Protein AF-A0A538S863-F1 (afdb_monomer)

pLDDT: mean 94.28, std 4.03, range [66.62, 98.69]

Mean predicted aligned error: 4.1 Å

Organism: Eiseniibacteriota bacterium (NCBI:txid2212470)

Structure (mmCIF, N/CA/C/O backbone):
data_AF-A0A538S863-F1
#
_entry.id   AF-A0A538S863-F1
#
loop_
_atom_site.group_PDB
_atom_site.id
_atom_site.type_symbol
_atom_site.label_atom_id
_atom_site.label_alt_id
_atom_site.label_comp_id
_atom_site.label_asym_id
_atom_site.label_entity_id
_atom_site.label_seq_id
_atom_site.pdbx_PDB_ins_code
_atom_site.Cartn_x
_atom_site.Cartn_y
_atom_site.Cartn_z
_atom_site.occupancy
_atom_site.B_iso_or_equiv
_atom_site.auth_seq_id
_atom_site.auth_comp_id
_atom_site.auth_asym_id
_atom_site.auth_atom_id
_atom_site.pdbx_PDB_model_num
ATOM 1 N N . MET A 1 1 ? 5.966 -0.563 -13.422 1.00 66.62 1 MET A N 1
ATOM 2 C CA . MET A 1 1 ? 5.160 -0.432 -14.664 1.00 66.62 1 MET A CA 1
ATOM 3 C C . MET A 1 1 ? 5.676 -1.280 -15.829 1.00 66.62 1 MET A C 1
ATOM 5 O O . MET A 1 1 ? 5.156 -1.156 -16.930 1.00 66.62 1 MET A O 1
ATOM 9 N N . ALA A 1 2 ? 6.652 -2.162 -15.610 1.00 88.62 2 ALA A N 1
ATOM 10 C CA . ALA A 1 2 ? 7.334 -2.875 -16.687 1.00 88.62 2 ALA A CA 1
ATOM 11 C C . ALA A 1 2 ? 6.588 -4.118 -17.222 1.00 88.62 2 ALA A C 1
ATOM 13 O O . ALA A 1 2 ? 7.105 -4.824 -18.079 1.00 88.62 2 ALA A O 1
ATOM 14 N N . SER A 1 3 ? 5.362 -4.391 -16.762 1.00 93.12 3 SER A N 1
ATOM 15 C CA . SER A 1 3 ? 4.509 -5.452 -17.314 1.00 93.12 3 SER A CA 1
ATOM 16 C C . SER A 1 3 ? 3.693 -4.921 -18.498 1.00 93.12 3 SER A C 1
ATOM 18 O O . SER A 1 3 ? 2.494 -4.655 -18.378 1.00 93.12 3 SER A O 1
ATOM 20 N N . THR A 1 4 ? 4.357 -4.709 -19.6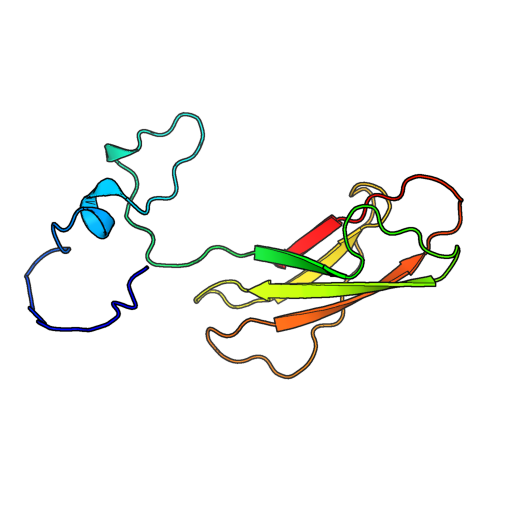37 1.00 94.44 4 THR A N 1
ATOM 21 C CA . THR A 1 4 ? 3.720 -4.215 -20.865 1.00 94.44 4 THR A CA 1
ATOM 22 C C . THR A 1 4 ? 2.634 -5.177 -21.337 1.00 94.44 4 THR A C 1
ATOM 24 O O . THR A 1 4 ? 2.870 -6.365 -21.543 1.00 94.44 4 THR A O 1
ATOM 27 N N . LYS A 1 5 ? 1.425 -4.650 -21.531 1.00 96.50 5 LYS A N 1
ATOM 28 C CA . LYS A 1 5 ? 0.282 -5.398 -22.065 1.00 96.50 5 LYS A CA 1
ATOM 29 C C . LYS A 1 5 ? 0.225 -5.259 -23.585 1.00 96.50 5 LYS A C 1
ATOM 31 O O . LYS A 1 5 ? 0.681 -4.251 -24.115 1.00 96.50 5 LYS A O 1
ATOM 36 N N . TRP A 1 6 ? -0.371 -6.246 -24.260 1.00 97.56 6 TRP A N 1
ATOM 37 C CA . TRP A 1 6 ? -0.541 -6.268 -25.724 1.00 97.56 6 TRP A CA 1
ATOM 38 C C . TRP A 1 6 ? 0.778 -6.052 -26.473 1.00 97.56 6 TRP A C 1
ATOM 40 O O . TRP A 1 6 ? 0.917 -5.151 -27.297 1.00 97.56 6 TRP A O 1
ATOM 50 N N . VAL A 1 7 ? 1.775 -6.867 -26.134 1.00 96.81 7 VAL A N 1
ATOM 51 C CA . VAL A 1 7 ? 3.123 -6.754 -26.692 1.00 96.81 7 VAL A CA 1
ATOM 52 C C . VAL A 1 7 ? 3.089 -6.974 -28.206 1.00 96.81 7 VAL A C 1
ATOM 54 O O . VAL A 1 7 ? 2.690 -8.036 -28.674 1.00 96.81 7 VAL A O 1
ATOM 57 N N . THR A 1 8 ? 3.541 -5.975 -28.964 1.00 97.31 8 THR A N 1
ATOM 58 C CA . THR A 1 8 ? 3.667 -6.039 -30.432 1.00 97.31 8 THR A CA 1
ATOM 59 C C . THR A 1 8 ? 5.117 -6.129 -30.905 1.00 97.31 8 THR A C 1
ATOM 61 O O . THR A 1 8 ? 5.372 -6.574 -32.022 1.00 97.31 8 THR A O 1
ATOM 64 N N . LYS A 1 9 ? 6.081 -5.704 -30.078 1.00 95.62 9 LYS A N 1
ATOM 65 C CA . LYS A 1 9 ? 7.509 -5.679 -30.412 1.00 95.62 9 LYS A CA 1
ATOM 66 C C . LYS A 1 9 ? 8.363 -5.840 -29.156 1.00 95.62 9 LYS A C 1
ATOM 68 O O . LYS A 1 9 ? 8.086 -5.207 -28.142 1.00 95.62 9 LYS A O 1
ATOM 73 N N . VAL A 1 10 ? 9.437 -6.618 -29.267 1.00 96.06 10 VAL A N 1
ATOM 74 C CA . VAL A 1 10 ? 10.505 -6.727 -28.263 1.00 96.06 10 VAL A CA 1
ATOM 75 C C . VAL A 1 10 ? 11.820 -6.339 -28.935 1.00 96.06 10 VAL A C 1
ATOM 77 O O . VAL A 1 10 ? 12.101 -6.781 -30.049 1.00 96.06 10 VAL A O 1
ATOM 80 N N . ARG A 1 11 ? 12.598 -5.467 -28.292 1.00 94.94 11 ARG A N 1
ATOM 81 C CA . ARG A 1 11 ? 13.934 -5.052 -28.733 1.00 94.94 11 ARG A CA 1
ATOM 82 C C . ARG A 1 11 ? 14.913 -5.250 -27.589 1.00 94.94 11 ARG A C 1
ATOM 84 O O . ARG A 1 11 ? 14.542 -5.054 -26.436 1.00 94.94 11 ARG A O 1
ATOM 91 N N . VAL A 1 12 ? 16.143 -5.608 -27.931 1.00 96.75 12 VAL A N 1
ATOM 92 C CA . VAL A 1 12 ? 17.274 -5.594 -27.005 1.00 96.75 12 VAL A CA 1
ATOM 93 C C . VAL A 1 12 ? 18.126 -4.390 -27.374 1.00 96.75 12 VAL A C 1
ATOM 95 O O . VAL A 1 12 ? 18.496 -4.231 -28.536 1.00 96.75 12 VAL A O 1
ATOM 98 N N . GLU A 1 13 ? 18.382 -3.521 -26.405 1.00 95.50 13 GLU A N 1
ATOM 99 C CA . GLU A 1 13 ? 19.089 -2.254 -26.589 1.00 95.50 13 GLU A CA 1
ATOM 100 C C . GLU A 1 13 ? 20.163 -2.126 -25.498 1.00 95.50 13 GLU A C 1
ATOM 102 O O . GLU A 1 13 ? 20.041 -2.716 -24.426 1.00 95.50 13 GLU A O 1
ATOM 107 N N . ALA A 1 14 ? 21.242 -1.389 -25.777 1.00 96.81 14 ALA A N 1
ATOM 108 C CA . ALA A 1 14 ? 22.381 -1.255 -24.859 1.00 96.81 14 ALA A CA 1
ATOM 109 C C . ALA A 1 14 ? 22.109 -0.326 -23.657 1.00 96.81 14 ALA A C 1
ATOM 111 O O . ALA A 1 14 ? 22.954 -0.201 -22.775 1.00 96.81 14 ALA A O 1
ATOM 112 N N . GLY A 1 15 ? 20.955 0.343 -23.629 1.00 92.25 15 GLY A N 1
ATOM 113 C CA . GLY A 1 15 ? 20.548 1.247 -22.558 1.00 92.25 15 GLY A CA 1
ATOM 114 C C . GLY A 1 15 ? 19.047 1.158 -22.267 1.00 92.25 15 GLY A C 1
ATOM 115 O O . GLY A 1 15 ? 18.335 0.410 -22.943 1.00 92.25 15 GLY A O 1
ATOM 116 N N . PRO A 1 16 ? 18.558 1.910 -21.263 1.00 90.00 16 PRO A N 1
ATOM 117 C CA . PRO A 1 16 ? 17.143 1.934 -20.907 1.00 90.00 16 PRO A CA 1
ATOM 118 C C . PRO A 1 16 ? 16.266 2.388 -22.074 1.00 90.00 16 PRO A C 1
ATOM 120 O O . PRO A 1 16 ? 16.683 3.206 -22.894 1.00 90.00 16 PRO A O 1
ATOM 123 N N . SER A 1 17 ? 15.022 1.904 -22.114 1.00 91.12 17 SER A N 1
ATOM 124 C CA . SER A 1 17 ? 14.059 2.352 -23.121 1.00 91.12 17 SER A CA 1
ATOM 125 C C . SER A 1 17 ? 13.821 3.861 -23.015 1.00 91.12 17 SER A C 1
ATOM 127 O O . SER A 1 17 ? 13.532 4.383 -21.940 1.00 91.12 17 SER A O 1
ATOM 129 N N . ASP A 1 18 ? 13.865 4.537 -24.157 1.00 91.06 18 ASP A N 1
ATOM 130 C CA . ASP A 1 18 ? 13.619 5.973 -24.312 1.00 91.06 18 ASP A CA 1
ATOM 131 C C . ASP A 1 18 ? 12.131 6.361 -24.283 1.00 91.06 18 ASP A C 1
ATOM 133 O O . ASP A 1 18 ? 11.781 7.535 -24.427 1.00 91.06 18 ASP A O 1
ATOM 137 N N . ASN A 1 19 ? 11.230 5.391 -24.095 1.00 91.94 19 ASN A N 1
ATOM 138 C CA . ASN A 1 19 ? 9.803 5.669 -24.048 1.00 91.94 19 ASN A CA 1
ATOM 139 C C . ASN A 1 19 ? 9.461 6.616 -22.885 1.00 91.94 19 ASN A C 1
ATOM 141 O O . ASN A 1 19 ? 10.087 6.591 -21.825 1.00 91.94 19 ASN A O 1
ATOM 145 N N . PHE A 1 20 ? 8.404 7.412 -23.062 1.00 92.31 20 PHE A N 1
ATOM 146 C CA . PHE A 1 20 ? 7.993 8.429 -22.091 1.00 92.31 20 PHE A CA 1
ATOM 147 C C . PHE A 1 20 ? 7.838 7.891 -20.657 1.00 92.31 20 PHE A C 1
ATOM 149 O O . PHE A 1 20 ? 8.238 8.549 -19.699 1.00 92.31 20 PHE A O 1
ATOM 156 N N . PHE A 1 21 ? 7.286 6.688 -20.488 1.00 92.44 21 PHE A N 1
ATOM 157 C CA . PHE A 1 21 ? 7.006 6.120 -19.170 1.00 92.44 21 PHE A CA 1
ATOM 158 C C . PHE A 1 21 ? 8.266 5.693 -18.411 1.00 92.44 21 PHE A C 1
ATOM 160 O O . PHE A 1 21 ? 8.291 5.834 -17.189 1.00 92.44 21 PHE A O 1
ATOM 167 N N . MET A 1 22 ? 9.294 5.215 -19.118 1.00 91.69 22 MET A N 1
ATOM 168 C CA . MET A 1 22 ? 10.594 4.861 -18.533 1.00 91.69 22 MET A CA 1
ATOM 169 C C . MET A 1 22 ? 11.518 6.076 -18.391 1.00 91.69 22 MET A C 1
ATOM 171 O O . MET A 1 22 ? 12.296 6.136 -17.448 1.00 91.69 22 MET A O 1
ATOM 175 N N . ALA A 1 23 ? 11.433 7.052 -19.301 1.00 89.94 23 ALA A N 1
ATOM 176 C CA . ALA A 1 23 ? 12.338 8.200 -19.314 1.00 89.94 23 ALA A CA 1
ATOM 177 C C . ALA A 1 23 ? 11.858 9.404 -18.482 1.00 89.94 23 ALA A C 1
ATOM 179 O O . ALA A 1 23 ? 12.672 10.267 -18.146 1.00 89.94 23 ALA A O 1
ATOM 180 N N . LYS A 1 24 ? 10.542 9.534 -18.244 1.00 87.94 24 LYS A N 1
ATOM 181 C CA . LYS A 1 24 ? 9.925 10.728 -17.626 1.00 87.94 24 LYS A CA 1
ATOM 182 C C . LYS A 1 24 ? 8.792 10.431 -16.649 1.00 87.94 24 LYS A C 1
ATOM 184 O O . LYS A 1 24 ? 8.575 11.210 -15.727 1.00 87.94 24 LYS A O 1
ATOM 189 N N . GLY A 1 25 ? 8.011 9.379 -16.890 1.00 89.69 25 GLY A N 1
ATOM 190 C CA . GLY A 1 25 ? 6.750 9.159 -16.184 1.00 89.69 25 GLY A CA 1
ATOM 191 C C . GLY A 1 25 ? 6.923 8.653 -14.754 1.00 89.69 25 GLY A C 1
ATOM 192 O O . GLY A 1 25 ? 6.503 9.300 -13.798 1.00 89.69 25 GLY A O 1
ATOM 193 N N . TYR A 1 26 ? 7.489 7.460 -14.597 1.00 92.06 26 TYR A N 1
ATOM 194 C CA . TYR A 1 26 ? 7.387 6.711 -13.349 1.00 92.06 26 TYR A CA 1
ATOM 195 C C . TYR A 1 26 ? 8.654 6.793 -12.514 1.00 92.06 26 TYR A C 1
ATOM 197 O O . TYR A 1 26 ? 9.493 5.903 -12.576 1.00 92.06 26 TYR A O 1
ATOM 205 N N . HIS A 1 27 ? 8.742 7.842 -11.698 1.00 92.75 27 HIS A N 1
ATOM 206 C CA . HIS A 1 27 ? 9.870 8.114 -10.810 1.00 92.75 27 HIS A CA 1
ATOM 207 C C . HIS A 1 27 ? 9.364 8.406 -9.393 1.00 92.75 27 HIS A C 1
ATOM 209 O O . HIS A 1 27 ? 8.329 9.054 -9.217 1.00 92.75 27 HIS A O 1
ATOM 215 N N . TYR A 1 28 ? 10.086 7.943 -8.372 1.00 91.81 28 TYR A N 1
ATOM 216 C CA . TYR A 1 28 ? 9.868 8.427 -7.009 1.00 91.81 28 TYR A CA 1
ATOM 217 C C . TYR A 1 28 ? 10.592 9.763 -6.852 1.00 91.81 28 TYR A C 1
ATOM 219 O O . TYR A 1 28 ? 11.811 9.801 -6.967 1.00 91.81 28 TYR A O 1
ATOM 227 N N . VAL A 1 29 ? 9.841 10.834 -6.593 1.00 92.62 29 VAL A N 1
ATOM 228 C CA . VAL A 1 29 ? 10.384 12.180 -6.371 1.00 92.62 29 VAL A CA 1
ATOM 229 C C . VAL A 1 29 ? 9.847 12.710 -5.050 1.00 92.62 29 VAL A C 1
ATOM 231 O O . VAL A 1 29 ? 8.632 12.721 -4.830 1.00 92.62 29 VAL A O 1
ATOM 234 N N . TYR A 1 30 ? 10.744 13.140 -4.174 1.00 91.38 30 TYR A N 1
ATOM 235 C CA . TYR A 1 30 ? 10.412 13.709 -2.874 1.00 91.38 30 TYR A CA 1
ATOM 236 C C . TYR A 1 30 ? 10.486 15.243 -2.883 1.00 91.38 30 TYR A C 1
ATOM 238 O O . TYR A 1 30 ? 11.127 15.834 -3.755 1.00 91.38 30 TYR A O 1
ATOM 246 N N . PRO A 1 31 ? 9.821 15.929 -1.932 1.00 94.81 31 PRO A N 1
ATOM 247 C CA . PRO A 1 31 ? 9.898 17.383 -1.833 1.00 94.81 31 PRO A CA 1
ATOM 248 C C . PRO A 1 31 ? 11.350 17.879 -1.773 1.00 94.81 31 PRO A C 1
ATOM 250 O O . PRO A 1 31 ? 12.110 17.470 -0.899 1.00 94.81 31 PRO A O 1
ATOM 253 N N . GLY A 1 32 ? 11.718 18.771 -2.695 1.00 94.19 32 GLY A N 1
ATOM 254 C CA . GLY A 1 32 ? 13.073 19.322 -2.813 1.00 94.19 32 GLY A CA 1
ATOM 255 C C . GLY A 1 32 ? 14.007 18.564 -3.764 1.00 94.19 32 GLY A C 1
ATOM 256 O O . GLY A 1 32 ? 15.098 19.056 -4.041 1.00 94.19 32 GLY A O 1
ATOM 257 N N . GLU A 1 33 ? 13.595 17.413 -4.298 1.00 92.69 33 GLU A N 1
ATOM 258 C CA . GLU A 1 33 ? 14.365 16.685 -5.309 1.00 92.69 33 GLU A CA 1
ATOM 259 C C . GLU A 1 33 ? 14.076 17.189 -6.728 1.00 92.69 33 GLU A C 1
ATOM 261 O O . GLU A 1 33 ? 12.977 17.651 -7.038 1.00 92.69 33 GLU A O 1
ATOM 266 N N . ASP A 1 34 ? 15.076 17.070 -7.603 1.00 88.69 34 ASP A N 1
ATOM 267 C CA . ASP A 1 34 ? 14.940 17.337 -9.034 1.00 88.69 34 ASP A CA 1
ATOM 268 C C . ASP A 1 34 ? 14.355 16.097 -9.739 1.00 88.69 34 ASP A C 1
ATOM 270 O O . ASP A 1 34 ? 15.044 15.071 -9.821 1.00 88.69 34 ASP A O 1
ATOM 274 N N . PRO A 1 35 ? 13.128 16.169 -10.296 1.00 83.62 35 PRO A N 1
ATOM 275 C CA . PRO A 1 35 ? 12.513 15.047 -11.000 1.00 83.62 35 PRO A CA 1
ATOM 276 C C . PRO A 1 35 ? 13.366 14.506 -12.152 1.00 83.62 35 PRO A C 1
ATOM 278 O O . PRO A 1 35 ? 13.285 13.322 -12.465 1.00 83.62 35 PRO A O 1
ATOM 281 N N . ALA A 1 36 ? 14.198 15.345 -12.784 1.00 84.50 36 ALA A N 1
ATOM 282 C CA . ALA A 1 36 ? 15.035 14.937 -13.910 1.00 84.50 36 ALA A CA 1
ATOM 283 C C . ALA A 1 36 ? 16.190 14.006 -13.507 1.00 84.50 36 ALA A C 1
ATOM 285 O O . ALA A 1 36 ? 16.792 13.377 -14.377 1.00 84.50 36 ALA A O 1
ATOM 286 N N . LYS A 1 37 ? 16.505 13.926 -12.208 1.00 87.31 37 LYS A N 1
ATOM 287 C CA . LYS A 1 37 ? 17.586 13.096 -11.656 1.00 87.31 37 LYS A CA 1
ATOM 288 C C . LYS A 1 37 ? 17.085 11.827 -10.974 1.00 87.31 37 LYS A C 1
ATOM 290 O O . LYS A 1 37 ? 17.901 10.979 -10.617 1.00 87.31 37 LYS A O 1
ATOM 295 N N . ALA A 1 38 ? 15.777 11.691 -10.774 1.00 89.94 38 ALA A N 1
ATOM 296 C CA . ALA A 1 38 ? 15.215 10.507 -10.150 1.00 89.94 38 ALA A CA 1
ATOM 297 C C . ALA A 1 38 ? 15.311 9.309 -11.116 1.00 89.94 38 ALA A C 1
ATOM 299 O O . ALA A 1 38 ? 14.918 9.436 -12.277 1.00 89.94 38 ALA A O 1
ATOM 300 N N . PRO A 1 39 ? 15.804 8.135 -10.686 1.00 90.50 39 PRO A N 1
ATOM 301 C CA . PRO A 1 39 ? 15.778 6.936 -11.519 1.00 90.50 39 PRO A CA 1
ATOM 302 C C . PRO A 1 39 ? 14.334 6.448 -11.728 1.00 90.50 39 PRO A C 1
ATOM 304 O O . PRO A 1 39 ? 13.456 6.759 -10.911 1.00 90.50 39 PRO A O 1
ATOM 307 N N . PRO A 1 40 ? 14.055 5.708 -12.816 1.00 92.06 40 PRO A N 1
ATOM 308 C CA . PRO A 1 40 ? 12.750 5.091 -13.001 1.00 92.06 40 PRO A CA 1
ATOM 309 C C . PRO A 1 40 ? 12.454 4.080 -11.886 1.00 92.06 40 PRO A C 1
ATOM 311 O O . PRO A 1 40 ? 13.351 3.501 -11.277 1.00 92.06 40 PRO A O 1
ATOM 314 N N . VAL A 1 41 ? 11.169 3.859 -11.615 1.00 93.19 41 VAL A N 1
ATOM 315 C CA . VAL A 1 41 ? 10.717 2.872 -10.629 1.00 93.19 41 VAL A CA 1
ATOM 316 C C . VAL A 1 41 ? 10.919 1.460 -11.175 1.00 93.19 41 VAL A C 1
ATOM 318 O O . VAL A 1 41 ? 10.153 1.001 -12.029 1.00 93.19 41 VAL A O 1
ATOM 321 N N . GLU A 1 42 ? 11.917 0.774 -10.626 1.00 90.81 42 GLU A N 1
ATOM 322 C CA . GLU A 1 42 ? 12.214 -0.638 -10.899 1.00 90.81 42 GLU A CA 1
ATOM 323 C C . GLU A 1 42 ? 11.632 -1.562 -9.824 1.00 90.81 42 GLU A C 1
ATOM 325 O O . GLU A 1 42 ? 10.993 -2.555 -10.166 1.00 90.81 42 GLU A O 1
ATOM 330 N N . ASP A 1 43 ? 11.734 -1.176 -8.548 1.00 91.38 43 ASP A N 1
ATOM 331 C CA . ASP A 1 43 ? 11.171 -1.921 -7.417 1.00 91.38 43 ASP A CA 1
ATOM 332 C C . ASP A 1 43 ? 10.101 -1.113 -6.661 1.00 91.38 43 ASP A C 1
ATOM 334 O O . ASP A 1 43 ? 10.112 0.124 -6.621 1.00 91.38 43 ASP A O 1
ATOM 338 N N . ILE A 1 44 ? 9.140 -1.823 -6.068 1.00 91.56 44 ILE A N 1
ATOM 339 C CA . ILE A 1 44 ? 8.017 -1.239 -5.333 1.00 91.56 44 ILE A CA 1
ATOM 340 C C . ILE A 1 44 ? 8.347 -1.200 -3.844 1.00 91.56 44 ILE A C 1
ATOM 342 O O . ILE A 1 44 ? 8.495 -2.230 -3.193 1.00 91.56 44 ILE A O 1
ATOM 346 N N . LYS A 1 45 ? 8.347 0.010 -3.277 1.00 93.75 45 LYS A N 1
ATOM 347 C CA . LYS A 1 45 ? 8.561 0.222 -1.839 1.00 93.75 45 LYS A CA 1
ATOM 348 C C . LYS A 1 45 ? 7.469 -0.435 -0.990 1.00 93.75 45 LYS A C 1
ATOM 350 O O . LYS A 1 45 ? 6.313 -0.533 -1.411 1.00 93.75 45 LYS A O 1
ATOM 355 N N . VAL A 1 46 ? 7.842 -0.805 0.237 1.00 96.94 46 VAL A N 1
ATOM 356 C CA . VAL A 1 46 ? 6.929 -1.358 1.244 1.00 96.94 46 VAL A CA 1
ATOM 357 C C . VAL A 1 46 ? 5.671 -0.507 1.408 1.00 96.94 46 VAL A C 1
ATOM 359 O O . VAL A 1 46 ? 5.718 0.725 1.472 1.00 96.94 46 VAL A O 1
ATOM 362 N N . LYS A 1 47 ? 4.521 -1.177 1.461 1.00 97.62 47 LYS A N 1
ATOM 363 C CA . LYS A 1 47 ? 3.216 -0.549 1.636 1.00 97.62 47 LYS A CA 1
ATOM 364 C C . LYS A 1 47 ? 2.262 -1.471 2.382 1.00 97.62 47 LYS A C 1
ATOM 366 O O . LYS A 1 47 ? 2.315 -2.689 2.250 1.00 97.62 47 LYS A O 1
ATOM 371 N N . SER A 1 48 ? 1.354 -0.855 3.135 1.00 98.31 48 SER A N 1
ATOM 372 C CA . SER A 1 48 ? 0.180 -1.494 3.724 1.00 98.31 48 SER A CA 1
ATOM 373 C C . SER A 1 48 ? -1.062 -0.661 3.422 1.00 98.31 48 SER A C 1
ATOM 375 O O . SER A 1 48 ? -0.980 0.562 3.279 1.00 98.31 48 SER A O 1
ATOM 377 N N . VAL A 1 49 ? -2.211 -1.318 3.308 1.00 98.31 49 VAL A N 1
ATOM 378 C CA . VAL A 1 49 ? -3.515 -0.680 3.129 1.00 98.31 49 VAL A CA 1
ATOM 379 C C . VAL A 1 49 ? -4.558 -1.385 3.983 1.00 98.31 49 VAL A C 1
ATOM 381 O O . VAL A 1 49 ? -4.640 -2.610 3.983 1.00 98.31 49 VAL A O 1
ATOM 384 N N . ILE A 1 50 ? -5.369 -0.604 4.696 1.00 98.56 50 ILE A N 1
ATOM 385 C CA . ILE A 1 50 ? -6.542 -1.098 5.419 1.00 98.56 50 ILE A CA 1
ATOM 386 C C . ILE A 1 50 ? -7.683 -1.238 4.410 1.00 98.56 50 ILE A C 1
ATOM 388 O O . ILE A 1 50 ? -8.039 -0.271 3.743 1.00 98.56 50 ILE A O 1
ATOM 392 N N . THR A 1 51 ? -8.268 -2.429 4.301 1.00 98.38 51 THR A N 1
ATOM 393 C CA . THR A 1 51 ? -9.441 -2.672 3.442 1.00 98.38 51 THR A CA 1
ATOM 394 C C . THR A 1 51 ? -10.732 -2.804 4.234 1.00 98.38 51 THR A C 1
ATOM 396 O O . THR A 1 51 ? -11.814 -2.608 3.683 1.00 98.38 51 THR A O 1
ATOM 399 N N . ARG A 1 52 ? -10.641 -3.170 5.518 1.00 97.69 52 ARG A N 1
ATOM 400 C CA . ARG A 1 52 ? -11.776 -3.208 6.445 1.00 97.69 52 ARG A CA 1
ATOM 401 C C . ARG A 1 52 ? -11.332 -2.785 7.850 1.00 97.69 52 ARG A C 1
ATOM 403 O O . ARG A 1 52 ? -10.279 -3.245 8.288 1.00 97.69 52 ARG A O 1
ATOM 410 N N . PRO A 1 53 ? -12.138 -1.998 8.582 1.00 96.81 53 PRO A N 1
ATOM 411 C CA . PRO A 1 53 ? -13.384 -1.357 8.141 1.00 96.81 53 PRO A CA 1
ATOM 412 C C . PRO A 1 53 ? -13.144 -0.271 7.075 1.00 96.81 53 PRO A C 1
ATOM 414 O O . PRO A 1 53 ? -12.013 0.166 6.880 1.00 96.81 53 PRO A O 1
ATOM 417 N N . LEU A 1 54 ? -14.204 0.132 6.367 1.00 97.38 54 LEU A N 1
ATOM 418 C CA . LEU A 1 54 ? -14.145 1.262 5.435 1.00 97.38 54 LEU A CA 1
ATOM 419 C C . LEU A 1 54 ? -14.133 2.589 6.199 1.00 97.38 54 LEU A C 1
ATOM 421 O O . LEU A 1 54 ? -14.665 2.686 7.308 1.00 97.38 54 LEU A O 1
ATOM 425 N N . GLU A 1 55 ? -13.560 3.620 5.583 1.00 95.88 55 GLU A N 1
ATOM 426 C CA . GLU A 1 55 ? -13.609 4.972 6.129 1.00 95.88 55 GLU A CA 1
ATOM 427 C C . GLU A 1 55 ? -15.064 5.434 6.320 1.00 95.88 55 GLU A C 1
ATOM 429 O O . GLU A 1 55 ? -15.927 5.202 5.475 1.00 95.88 55 GLU A O 1
ATOM 434 N N . GLY A 1 56 ? -15.345 6.054 7.469 1.00 95.44 56 GLY A N 1
ATOM 435 C CA . GLY A 1 56 ? -16.683 6.534 7.822 1.00 95.44 56 GLY A CA 1
ATOM 436 C C . GLY A 1 56 ? -17.667 5.458 8.298 1.00 95.44 56 GLY A C 1
ATOM 437 O O . GLY A 1 56 ? -18.803 5.795 8.625 1.00 95.44 56 GLY A O 1
ATOM 438 N N . ALA A 1 57 ? -17.263 4.186 8.381 1.00 95.88 57 ALA A N 1
ATOM 439 C CA . ALA A 1 57 ? -18.136 3.128 8.883 1.00 95.88 57 ALA A CA 1
ATOM 440 C C . ALA A 1 57 ? -18.553 3.370 10.348 1.00 95.88 57 ALA A C 1
ATOM 442 O O . ALA A 1 57 ? -17.717 3.618 11.219 1.00 95.88 57 ALA A O 1
ATOM 443 N N . ALA A 1 58 ? -19.851 3.229 10.628 1.00 95.19 58 ALA A N 1
ATOM 444 C CA . ALA A 1 58 ? -20.368 3.161 11.989 1.00 95.19 58 ALA A CA 1
ATOM 445 C C . ALA A 1 58 ? -20.200 1.732 12.519 1.00 95.19 58 ALA A C 1
ATOM 447 O O . ALA A 1 58 ? -20.741 0.783 11.952 1.00 95.19 58 ALA A O 1
ATOM 448 N N . LEU A 1 59 ? -19.434 1.579 13.596 1.00 94.00 59 LEU A N 1
ATOM 449 C CA . LEU A 1 59 ? -19.082 0.280 14.167 1.00 94.00 59 LEU A CA 1
ATOM 450 C C . LEU A 1 59 ? -19.562 0.190 15.619 1.00 94.00 59 LEU A C 1
ATOM 452 O O . LEU A 1 59 ? -19.602 1.212 16.314 1.00 94.00 59 LEU A O 1
ATOM 456 N N . PRO A 1 60 ? -19.920 -1.012 16.101 1.00 92.94 60 PRO A N 1
ATOM 457 C CA . PRO A 1 60 ? -20.223 -1.206 17.510 1.00 92.94 60 PRO A CA 1
ATOM 458 C C . PRO A 1 60 ? -18.986 -0.930 18.372 1.00 92.94 60 PRO A C 1
ATOM 460 O O . PRO A 1 60 ? -17.845 -1.038 17.925 1.00 92.94 60 PRO A O 1
ATOM 463 N N . ARG A 1 61 ? -19.215 -0.594 19.642 1.00 93.38 61 ARG A N 1
ATOM 464 C CA . ARG A 1 61 ? -18.134 -0.501 20.630 1.00 93.38 61 ARG A CA 1
ATOM 465 C C . ARG A 1 61 ? -17.572 -1.889 20.946 1.00 93.38 61 ARG A C 1
ATOM 467 O O . ARG A 1 61 ? -18.278 -2.890 20.833 1.00 93.38 61 ARG A O 1
ATOM 474 N N . GLY A 1 62 ? -16.335 -1.916 21.434 1.00 93.50 62 GLY A N 1
ATOM 475 C CA . GLY A 1 62 ? -15.642 -3.128 21.870 1.00 93.50 62 GLY A CA 1
ATOM 476 C C . GLY A 1 62 ? -14.636 -3.630 20.840 1.00 93.50 62 GLY A C 1
ATOM 477 O O . GLY A 1 62 ? -13.971 -2.832 20.180 1.00 93.50 62 GLY A O 1
ATOM 478 N N . ARG A 1 63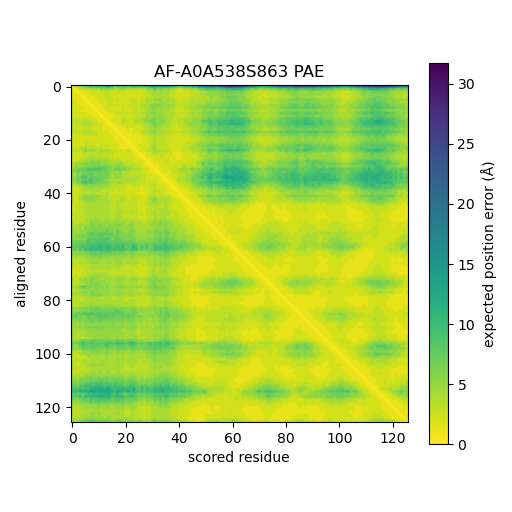 ? -14.516 -4.954 20.721 1.00 94.94 63 ARG A N 1
ATOM 479 C CA . ARG A 1 63 ? -13.538 -5.597 19.838 1.00 94.94 63 ARG A CA 1
ATOM 480 C C . ARG A 1 63 ? -13.933 -5.473 18.376 1.00 94.94 63 ARG A C 1
ATOM 482 O O . ARG A 1 63 ? -15.014 -5.901 17.977 1.00 94.94 63 ARG A O 1
ATOM 489 N N . LEU A 1 64 ? -13.023 -4.927 17.577 1.00 95.25 64 LEU A N 1
ATOM 490 C CA . LEU A 1 64 ? -13.187 -4.740 16.143 1.00 95.25 64 LEU A CA 1
ATOM 491 C C . LEU A 1 64 ? -12.073 -5.451 15.387 1.00 95.25 64 LEU A C 1
ATOM 493 O O . LEU A 1 64 ? -10.896 -5.347 15.735 1.00 95.25 64 LEU A O 1
ATOM 497 N N . ARG A 1 65 ? -12.447 -6.139 14.307 1.00 96.75 65 ARG A N 1
ATOM 498 C CA . ARG A 1 65 ? -11.490 -6.756 13.392 1.00 96.75 65 ARG A CA 1
ATOM 499 C C . ARG A 1 65 ? -11.106 -5.767 12.296 1.00 96.75 65 ARG A C 1
ATOM 501 O O . ARG A 1 65 ? -11.968 -5.278 11.567 1.00 96.75 65 ARG A O 1
ATOM 508 N N . VAL A 1 66 ? -9.808 -5.537 12.153 1.00 98.00 66 VAL A N 1
ATOM 509 C CA . VAL A 1 66 ? -9.196 -4.737 11.088 1.00 98.00 66 VAL A CA 1
ATOM 510 C C . VAL A 1 66 ? -8.450 -5.677 10.154 1.00 98.00 66 VAL A C 1
ATOM 512 O O . VAL A 1 66 ? -7.820 -6.632 10.607 1.00 98.00 66 VAL A O 1
ATOM 515 N N . GLN A 1 67 ? -8.558 -5.452 8.850 1.00 98.31 67 GLN A N 1
ATOM 516 C CA . GLN A 1 67 ? -7.936 -6.291 7.831 1.00 98.31 67 GLN A CA 1
ATOM 517 C C . GLN A 1 67 ? -7.415 -5.443 6.684 1.00 98.31 67 GLN A C 1
ATOM 519 O O . GLN A 1 67 ? -7.969 -4.381 6.372 1.00 98.31 67 GLN A O 1
ATOM 524 N N . GLY A 1 68 ? -6.402 -5.961 6.010 1.00 98.50 68 GLY A N 1
ATOM 525 C CA . GLY A 1 68 ? -5.797 -5.284 4.886 1.00 98.50 68 GLY A CA 1
ATOM 526 C C . GLY A 1 68 ? -4.816 -6.151 4.123 1.00 98.50 68 GLY A C 1
ATOM 527 O O . GLY A 1 68 ? -4.707 -7.355 4.350 1.00 98.50 68 GLY A O 1
ATOM 528 N N . PHE A 1 69 ? -4.084 -5.494 3.232 1.00 98.38 69 PHE A N 1
ATOM 529 C CA . PHE A 1 69 ? -3.002 -6.100 2.467 1.00 98.38 69 PHE A CA 1
ATOM 530 C C . PHE A 1 69 ? -1.712 -5.323 2.676 1.00 98.38 69 PHE A C 1
ATOM 532 O O . PHE A 1 69 ? -1.740 -4.113 2.908 1.00 98.38 69 PHE A O 1
ATOM 539 N N . ALA A 1 70 ? -0.585 -6.015 2.576 1.00 98.31 70 ALA A N 1
ATOM 540 C CA . ALA A 1 70 ? 0.738 -5.413 2.569 1.00 98.31 70 ALA A CA 1
ATOM 541 C C . ALA A 1 70 ? 1.657 -6.112 1.559 1.00 98.31 70 ALA A C 1
ATOM 543 O O . ALA A 1 70 ? 1.455 -7.281 1.230 1.00 98.31 70 ALA A O 1
ATOM 544 N N . TRP A 1 71 ? 2.635 -5.380 1.034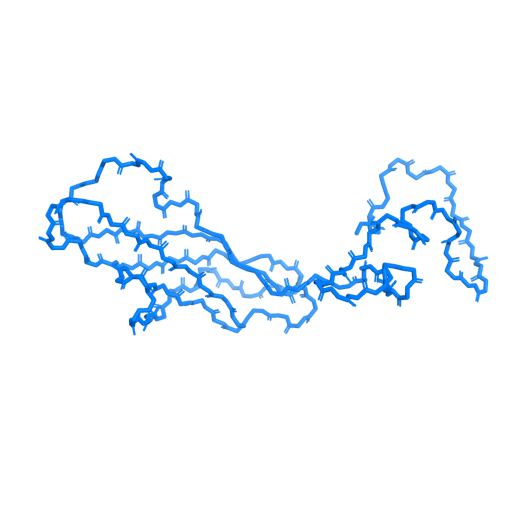 1.00 97.38 71 TRP A N 1
ATOM 545 C CA . TRP A 1 7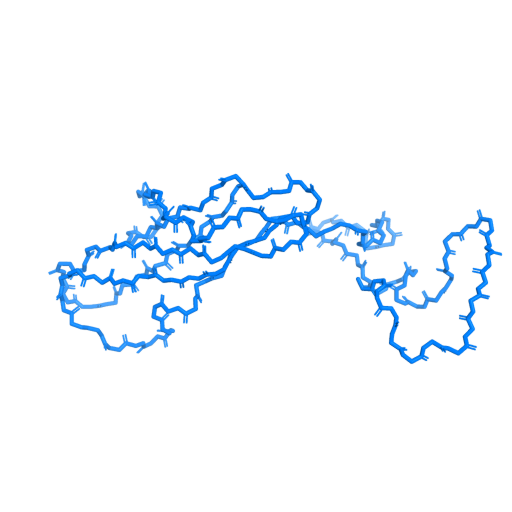1 ? 3.614 -5.862 0.055 1.00 97.38 71 TRP A CA 1
ATOM 546 C C . TRP A 1 71 ? 4.885 -5.014 0.122 1.00 97.38 71 TRP A C 1
ATOM 548 O O . TRP A 1 71 ? 4.842 -3.885 0.611 1.00 97.38 71 TRP A O 1
ATOM 558 N N . ALA A 1 72 ? 6.002 -5.546 -0.375 1.00 96.19 72 ALA A N 1
ATOM 559 C CA . ALA A 1 72 ? 7.303 -4.875 -0.313 1.00 96.19 72 ALA A CA 1
ATOM 560 C C . ALA A 1 72 ? 8.243 -5.239 -1.474 1.00 96.19 72 ALA A C 1
ATOM 562 O O . ALA A 1 72 ? 9.447 -5.344 -1.274 1.00 96.19 72 ALA A O 1
ATOM 563 N N . GLY A 1 73 ? 7.691 -5.466 -2.672 1.00 92.62 73 GLY A N 1
ATOM 564 C CA . GLY A 1 73 ? 8.506 -5.744 -3.857 1.00 92.62 73 GLY A CA 1
ATOM 565 C C . GLY A 1 73 ? 9.435 -6.942 -3.655 1.00 92.62 73 GLY A C 1
ATOM 566 O O . GLY A 1 73 ? 9.023 -7.959 -3.088 1.00 92.62 73 GLY A O 1
ATOM 567 N N . GLU A 1 74 ? 10.684 -6.805 -4.094 1.00 92.56 74 GLU A N 1
ATOM 568 C CA . GLU A 1 74 ? 11.715 -7.837 -3.924 1.00 92.56 74 GLU A CA 1
ATOM 569 C C . GLU A 1 74 ? 12.229 -7.964 -2.483 1.00 92.56 74 GLU A C 1
ATOM 571 O O . GLU A 1 74 ? 12.687 -9.038 -2.094 1.00 92.56 74 GLU A O 1
ATOM 576 N N . ALA A 1 75 ? 12.106 -6.913 -1.663 1.00 92.19 75 ALA A N 1
ATOM 577 C CA . ALA A 1 75 ? 12.575 -6.928 -0.275 1.00 92.19 75 ALA A CA 1
ATOM 578 C C . ALA A 1 75 ? 11.812 -7.934 0.608 1.00 92.19 75 ALA A C 1
ATOM 580 O O . ALA A 1 75 ? 12.350 -8.425 1.601 1.00 92.19 75 ALA A O 1
ATOM 581 N N . GLY A 1 76 ? 10.571 -8.265 0.233 1.00 92.50 76 GLY A N 1
ATOM 582 C CA . GLY A 1 76 ? 9.694 -9.132 1.015 1.00 92.50 76 GLY A CA 1
ATOM 583 C C . GLY A 1 76 ? 9.102 -8.429 2.242 1.00 92.50 76 GLY A C 1
ATOM 584 O O . GLY A 1 76 ? 9.627 -7.441 2.744 1.00 92.50 76 GLY A O 1
ATOM 585 N N . LEU A 1 77 ? 7.946 -8.910 2.704 1.00 96.25 77 LEU A N 1
ATOM 586 C CA . LEU A 1 77 ? 7.248 -8.326 3.852 1.00 96.25 77 LEU A CA 1
ATOM 587 C C . LEU A 1 77 ? 7.711 -8.985 5.158 1.00 96.25 77 LEU A C 1
ATOM 589 O O . LEU A 1 77 ? 7.571 -10.200 5.302 1.00 96.25 77 LEU A O 1
ATOM 593 N N . GLY A 1 78 ? 8.174 -8.191 6.124 1.00 95.50 78 GLY A N 1
ATOM 594 C CA . GLY A 1 78 ? 8.521 -8.657 7.465 1.00 95.50 78 GLY A CA 1
ATOM 595 C C . GLY A 1 78 ? 7.310 -8.721 8.396 1.00 95.50 78 GLY A C 1
ATOM 596 O O . GLY A 1 78 ? 6.934 -9.794 8.866 1.00 95.50 78 GLY A O 1
ATOM 597 N N . GLN A 1 79 ? 6.673 -7.579 8.664 1.00 97.50 79 GLN A N 1
ATOM 598 C CA . GLN A 1 79 ? 5.512 -7.503 9.561 1.00 97.50 79 GLN A CA 1
ATOM 599 C C . GLN A 1 79 ? 4.563 -6.356 9.213 1.00 97.50 79 GLN A C 1
ATOM 601 O O . GLN A 1 79 ? 4.905 -5.421 8.490 1.00 97.50 79 GLN A O 1
ATOM 606 N N . VAL A 1 80 ? 3.352 -6.427 9.769 1.00 98.69 80 VAL A N 1
ATOM 607 C CA . VAL A 1 80 ? 2.376 -5.335 9.759 1.00 98.69 80 VAL A CA 1
ATOM 608 C C . VAL A 1 80 ? 1.996 -5.018 11.191 1.00 98.69 80 VAL A C 1
ATOM 610 O O . VAL A 1 80 ? 1.732 -5.923 11.979 1.00 98.69 80 VAL A O 1
ATOM 613 N N . GLU A 1 81 ? 1.917 -3.736 11.514 1.00 98.62 81 GLU A N 1
ATOM 614 C CA . GLU A 1 81 ? 1.464 -3.256 12.811 1.00 98.62 81 GLU A CA 1
ATOM 615 C C . GLU A 1 81 ? 0.263 -2.328 12.646 1.00 98.62 81 GLU A C 1
ATOM 617 O O . GLU A 1 81 ? 0.180 -1.563 11.681 1.00 98.62 81 GLU A O 1
ATOM 622 N N . VAL A 1 82 ? -0.656 -2.380 13.608 1.00 98.56 82 VAL A N 1
ATOM 623 C CA . VAL A 1 82 ? -1.879 -1.575 13.638 1.00 98.56 82 VAL A CA 1
ATOM 624 C C . VAL A 1 82 ? -1.914 -0.734 14.908 1.00 98.56 82 VAL A C 1
ATOM 626 O O . VAL A 1 82 ? -1.569 -1.208 15.992 1.00 98.56 82 VAL A O 1
ATOM 629 N N . SER A 1 83 ? -2.364 0.508 14.766 1.00 97.25 83 SER A N 1
ATOM 630 C CA . SER A 1 83 ? -2.654 1.419 15.870 1.00 97.25 83 SER A CA 1
ATOM 631 C C . SER A 1 83 ? -4.114 1.862 15.811 1.00 97.25 83 SER A C 1
ATOM 633 O O . SER A 1 83 ? -4.657 2.097 14.732 1.00 97.25 83 SER A O 1
ATOM 635 N N . SER A 1 84 ? -4.741 1.993 16.978 1.00 95.19 84 SER A N 1
ATOM 636 C CA . SER A 1 84 ? -6.104 2.512 17.149 1.00 95.19 84 SER A CA 1
ATOM 637 C C . SER A 1 84 ? -6.154 3.752 18.051 1.00 95.19 84 SER A C 1
ATOM 639 O O . SER A 1 84 ? -7.207 4.102 18.576 1.00 95.19 84 SER A O 1
ATOM 641 N N . ASP A 1 85 ? -5.008 4.397 18.275 1.00 92.19 85 ASP A N 1
ATOM 642 C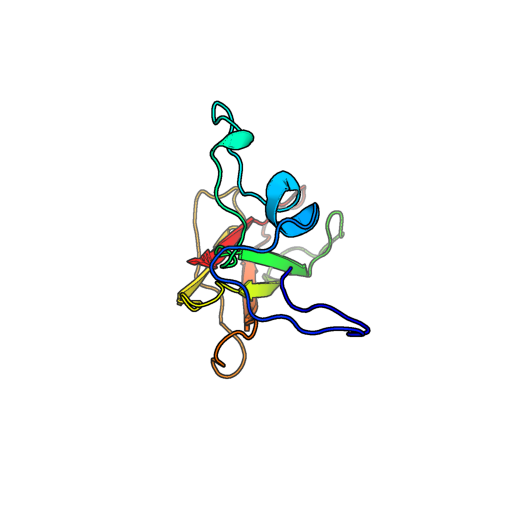 CA . ASP A 1 85 ? -4.843 5.551 19.165 1.00 92.19 85 ASP A CA 1
ATOM 643 C C . ASP A 1 85 ? -4.012 6.674 18.527 1.00 92.19 85 ASP A C 1
ATOM 645 O O . ASP A 1 85 ? -3.330 7.438 19.206 1.00 92.19 85 ASP A O 1
ATOM 649 N N . GLY A 1 86 ? -4.080 6.782 17.198 1.00 91.69 86 GLY A N 1
ATOM 650 C CA . GLY A 1 86 ? -3.381 7.827 16.450 1.00 91.69 86 GLY A CA 1
ATOM 651 C C . GLY A 1 86 ? -1.873 7.601 16.319 1.00 91.69 86 GLY A C 1
ATOM 652 O O . GLY A 1 86 ? -1.146 8.547 16.038 1.00 91.69 86 GLY A O 1
ATOM 653 N N . GLY A 1 87 ? -1.403 6.364 16.491 1.00 95.38 87 GLY A N 1
ATOM 654 C CA . GLY A 1 87 ? 0.000 5.986 16.318 1.00 95.38 87 GLY A CA 1
ATOM 655 C C . GLY A 1 87 ? 0.829 6.022 17.601 1.00 95.38 87 GLY A C 1
ATOM 656 O O . GLY A 1 87 ? 2.049 5.882 17.512 1.00 95.38 87 GLY A O 1
ATOM 657 N N . ALA A 1 88 ? 0.198 6.190 18.769 1.00 94.56 88 ALA A N 1
ATOM 658 C CA . ALA A 1 88 ? 0.888 6.178 20.057 1.00 94.56 88 ALA A CA 1
ATOM 659 C C . ALA A 1 88 ? 1.343 4.763 20.441 1.00 94.56 88 ALA A C 1
ATOM 661 O O . ALA A 1 88 ? 2.478 4.580 20.880 1.00 94.56 88 ALA A O 1
ATOM 662 N N . HIS A 1 89 ? 0.495 3.756 20.214 1.00 95.12 89 HIS A N 1
ATOM 663 C CA . HIS A 1 89 ? 0.835 2.351 20.424 1.00 95.12 89 HIS A CA 1
ATOM 664 C C . HIS A 1 89 ? 0.577 1.527 19.162 1.00 95.12 89 HIS A C 1
ATOM 666 O O . HIS A 1 89 ? -0.426 1.705 18.467 1.00 95.12 89 HIS A O 1
ATOM 672 N N . TRP A 1 90 ? 1.480 0.584 18.899 1.00 97.25 90 TRP A N 1
ATOM 673 C CA . TRP A 1 90 ? 1.456 -0.304 17.740 1.00 97.25 90 TRP A CA 1
ATOM 674 C C . TRP A 1 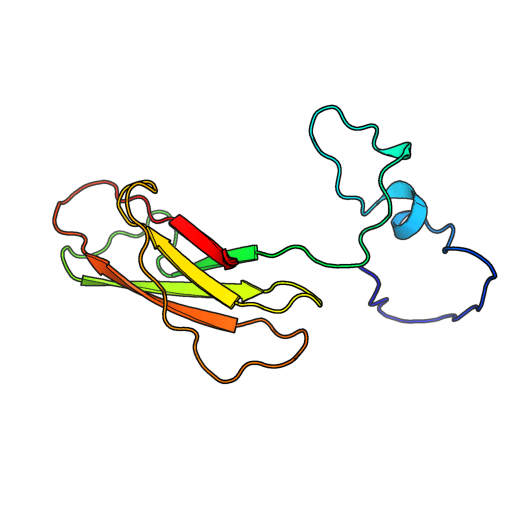90 ? 1.390 -1.753 18.204 1.00 97.25 90 TRP A C 1
ATOM 676 O O . TRP A 1 90 ? 2.042 -2.134 19.177 1.00 97.25 90 TRP A O 1
ATOM 686 N N . ARG A 1 91 ? 0.561 -2.554 17.537 1.00 96.75 91 ARG A N 1
ATOM 687 C CA . ARG A 1 91 ? 0.399 -3.979 17.832 1.00 96.75 91 ARG A CA 1
ATOM 688 C C . ARG A 1 91 ? 0.589 -4.791 16.559 1.00 96.75 91 ARG A C 1
ATOM 690 O O . ARG A 1 91 ? 0.063 -4.378 15.522 1.00 96.75 91 ARG A O 1
ATOM 697 N N . PRO A 1 92 ? 1.282 -5.937 16.620 1.00 97.94 92 PRO A N 1
ATOM 698 C CA . PRO A 1 92 ? 1.472 -6.775 15.449 1.00 97.94 92 PRO A CA 1
ATOM 699 C C . PRO A 1 92 ? 0.126 -7.310 14.950 1.00 97.94 92 PRO A C 1
ATOM 701 O O . PRO A 1 92 ? -0.708 -7.786 15.725 1.00 97.94 92 PRO A O 1
ATOM 704 N N . ALA A 1 93 ? -0.076 -7.239 13.641 1.00 98.50 93 ALA A N 1
ATOM 705 C CA . ALA A 1 93 ? -1.149 -7.922 12.944 1.00 98.50 93 ALA A CA 1
ATOM 706 C C . ALA A 1 93 ? -0.710 -9.342 12.577 1.00 98.50 93 ALA A C 1
ATOM 708 O O . ALA A 1 93 ? 0.459 -9.616 12.305 1.00 98.50 93 ALA A O 1
ATOM 709 N N . ARG A 1 94 ? -1.673 -10.257 12.503 1.00 98.31 94 ARG A N 1
ATOM 710 C CA . ARG A 1 94 ? -1.438 -11.607 12.002 1.00 98.31 94 ARG A CA 1
ATOM 711 C C . ARG A 1 94 ? -1.414 -11.582 10.478 1.00 98.31 94 ARG A C 1
ATOM 713 O O . ARG A 1 94 ? -2.438 -11.286 9.862 1.00 98.31 94 ARG A O 1
ATOM 720 N N . LEU A 1 95 ? -0.288 -11.959 9.879 1.00 98.00 95 LEU A N 1
ATOM 721 C CA . LEU A 1 95 ? -0.213 -12.229 8.444 1.00 98.00 95 LEU A CA 1
ATOM 722 C C . LEU A 1 95 ? -0.944 -13.547 8.128 1.00 98.00 95 LEU A C 1
ATOM 724 O O . LEU A 1 95 ? -0.775 -14.548 8.822 1.00 98.00 95 LEU A O 1
ATOM 728 N N . VAL A 1 96 ? -1.775 -13.551 7.087 1.00 96.62 96 VAL A N 1
ATOM 729 C CA . VAL A 1 96 ? -2.635 -14.683 6.700 1.00 96.62 96 VAL A CA 1
ATOM 730 C C . VAL A 1 96 ? -2.022 -15.435 5.521 1.00 96.62 96 VAL A C 1
ATOM 732 O O . VAL A 1 96 ? -1.548 -14.802 4.578 1.00 96.62 96 VAL A O 1
ATOM 735 N N . GLY A 1 97 ? -1.999 -16.768 5.588 1.00 92.19 97 GLY A N 1
ATOM 736 C CA . GLY A 1 97 ? -1.418 -17.634 4.556 1.00 92.19 97 GLY A CA 1
ATOM 737 C C . GLY A 1 97 ? 0.109 -17.751 4.610 1.00 92.19 97 GLY A C 1
ATOM 738 O O . GLY A 1 97 ? 0.757 -17.310 5.564 1.00 92.19 97 GLY A O 1
ATOM 739 N N . GLU A 1 98 ? 0.680 -18.358 3.576 1.00 92.06 98 GLU A N 1
ATOM 740 C CA . GLU A 1 98 ? 2.127 -18.508 3.405 1.00 92.06 98 GLU A CA 1
ATOM 741 C C . GLU A 1 98 ? 2.732 -17.313 2.666 1.00 92.06 98 GLU A C 1
ATOM 743 O O . GLU A 1 98 ? 2.046 -16.582 1.950 1.00 92.06 98 GLU A O 1
ATOM 748 N N . SER A 1 99 ? 4.026 -17.070 2.888 1.00 92.62 99 SER A N 1
ATOM 749 C CA . SER A 1 99 ? 4.743 -16.039 2.140 1.00 92.62 99 SER A CA 1
ATOM 750 C C . SER A 1 99 ? 5.082 -16.574 0.759 1.00 92.62 99 SER A C 1
ATOM 752 O O . SER A 1 99 ? 5.609 -17.677 0.652 1.00 92.62 99 SER A O 1
ATOM 754 N N . GLN A 1 100 ? 4.778 -15.796 -0.276 1.00 93.44 100 GLN A N 1
ATOM 755 C CA . GLN A 1 100 ? 5.110 -16.125 -1.656 1.00 93.44 100 GLN A CA 1
ATOM 756 C C . GLN A 1 100 ? 5.914 -14.970 -2.258 1.00 93.44 100 GLN A C 1
ATOM 758 O O . GLN A 1 100 ? 5.524 -13.812 -2.063 1.00 93.44 100 GLN A O 1
ATOM 763 N N . PRO A 1 101 ? 7.021 -15.243 -2.975 1.00 91.50 101 PRO A N 1
ATOM 764 C CA . PRO A 1 101 ? 7.804 -14.200 -3.625 1.00 91.50 101 PRO A CA 1
ATOM 765 C C . PRO A 1 101 ? 6.926 -13.311 -4.508 1.00 91.50 101 PRO A C 1
ATOM 767 O O . PRO A 1 101 ? 6.082 -13.811 -5.251 1.00 91.50 101 PRO A O 1
ATOM 770 N N . LEU A 1 102 ? 7.132 -11.993 -4.423 1.00 91.50 102 LEU A N 1
ATOM 771 C CA . LEU A 1 102 ? 6.432 -10.970 -5.216 1.00 91.50 102 LEU A CA 1
ATOM 772 C C . LEU A 1 102 ? 4.902 -10.896 -5.015 1.00 91.50 102 LEU A C 1
ATOM 774 O O . LEU A 1 102 ? 4.237 -10.095 -5.674 1.00 91.50 102 LEU A O 1
ATOM 778 N N . ALA A 1 103 ? 4.329 -11.685 -4.103 1.00 94.94 103 ALA A N 1
ATOM 779 C CA . ALA A 1 103 ? 2.909 -11.640 -3.783 1.00 94.94 103 ALA A CA 1
ATOM 780 C C . ALA A 1 103 ? 2.632 -10.699 -2.606 1.00 94.94 103 ALA A C 1
ATOM 782 O O . ALA A 1 103 ? 3.429 -10.558 -1.675 1.00 94.94 103 ALA A O 1
ATOM 783 N N . TRP A 1 104 ? 1.450 -10.086 -2.609 1.00 96.12 104 TRP A N 1
ATOM 784 C CA . TRP A 1 104 ? 0.939 -9.422 -1.416 1.00 96.12 104 TRP A CA 1
ATOM 785 C C . TRP A 1 104 ? 0.638 -10.430 -0.297 1.00 96.12 104 TRP A C 1
ATOM 787 O O . TRP A 1 104 ? 0.479 -11.633 -0.513 1.00 96.12 104 TRP A O 1
ATOM 797 N N . ARG A 1 105 ? 0.501 -9.918 0.921 1.00 97.19 105 ARG A N 1
ATOM 798 C CA . ARG A 1 105 ? 0.078 -10.665 2.105 1.00 97.19 105 ARG A CA 1
ATOM 799 C C . ARG A 1 105 ? -1.178 -10.024 2.670 1.00 97.19 105 ARG A C 1
ATOM 801 O O . ARG A 1 105 ? -1.178 -8.829 2.965 1.00 97.19 105 ARG A O 1
ATOM 808 N N . GLU A 1 106 ? -2.231 -10.814 2.856 1.00 98.25 106 GLU A N 1
ATOM 809 C CA . GLU A 1 106 ? -3.341 -10.399 3.714 1.00 98.25 106 GLU A CA 1
ATOM 810 C C . GLU A 1 106 ? -2.857 -10.349 5.168 1.00 98.25 106 GLU A C 1
ATOM 812 O O . GLU A 1 106 ? -2.051 -11.178 5.605 1.00 98.25 106 GLU A O 1
ATOM 817 N N . TRP A 1 107 ? -3.364 -9.385 5.928 1.00 98.69 107 TRP A N 1
ATOM 818 C CA . TRP A 1 107 ? -3.159 -9.290 7.363 1.00 98.69 107 TRP A CA 1
ATOM 819 C C . TRP A 1 107 ? -4.473 -8.990 8.084 1.00 98.69 107 TRP A C 1
ATOM 821 O O . TRP A 1 107 ? -5.387 -8.372 7.535 1.00 98.69 107 TRP A O 1
ATOM 831 N N . ALA A 1 108 ? -4.567 -9.419 9.342 1.00 98.44 108 ALA A N 1
ATOM 832 C CA . ALA A 1 108 ? -5.697 -9.129 10.213 1.00 98.44 108 ALA A CA 1
ATOM 833 C C . ALA A 1 108 ? -5.238 -8.826 11.643 1.00 98.44 108 ALA A C 1
ATOM 835 O O . ALA A 1 108 ? -4.346 -9.488 12.169 1.00 98.44 108 ALA A O 1
ATOM 836 N N . ALA A 1 109 ? -5.891 -7.869 12.291 1.00 98.19 109 ALA A N 1
ATOM 837 C CA . ALA A 1 109 ? -5.675 -7.520 13.688 1.00 98.19 109 ALA A CA 1
ATOM 838 C C . ALA A 1 109 ? -7.014 -7.350 14.412 1.00 98.19 109 ALA A C 1
ATOM 840 O O . ALA A 1 109 ? -8.028 -7.007 13.799 1.00 98.19 109 ALA A O 1
ATOM 841 N N . GLU A 1 110 ? -7.001 -7.562 15.723 1.00 96.94 110 GLU A N 1
ATOM 842 C CA . GLU A 1 110 ? -8.090 -7.156 16.607 1.00 96.94 110 GLU A CA 1
ATOM 843 C C . GLU A 1 110 ? -7.673 -5.898 17.365 1.00 96.94 110 GLU A C 1
ATOM 845 O O . GLU A 1 110 ? -6.573 -5.827 17.919 1.00 96.94 110 GLU A O 1
ATOM 850 N N . ILE A 1 111 ? -8.554 -4.902 17.375 1.00 95.06 111 ILE A N 1
ATOM 851 C CA . ILE A 1 111 ? -8.380 -3.659 18.125 1.00 95.06 111 ILE A CA 1
ATOM 852 C C . ILE A 1 111 ? -9.541 -3.470 19.096 1.00 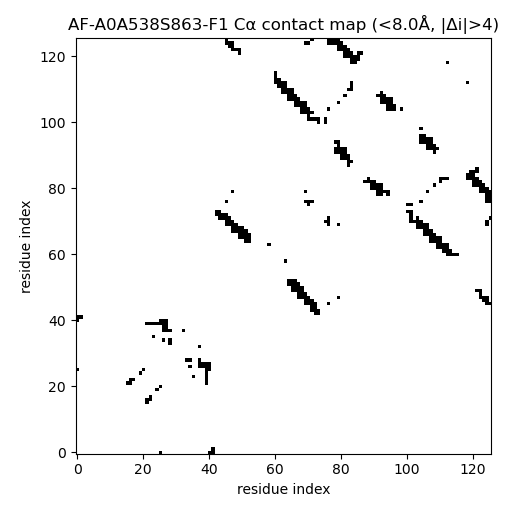95.06 111 ILE A C 1
ATOM 854 O O . ILE A 1 111 ? -10.634 -4.002 18.898 1.00 95.06 111 ILE A O 1
ATOM 858 N N . GLU A 1 112 ? -9.312 -2.660 20.123 1.00 92.44 112 GLU A N 1
ATOM 859 C CA . GLU A 1 112 ? -10.341 -2.261 21.078 1.00 92.44 112 GLU A CA 1
ATOM 860 C C . GLU A 1 112 ? -10.847 -0.854 20.752 1.00 92.44 112 GLU A C 1
ATOM 862 O O . GLU A 1 112 ? -10.067 0.094 20.650 1.00 92.44 112 GLU A O 1
ATOM 867 N N . ALA A 1 113 ? -12.166 -0.705 20.657 1.00 92.50 113 ALA A N 1
ATOM 868 C CA . ALA A 1 113 ? -12.864 0.569 20.524 1.00 92.50 113 ALA A CA 1
ATOM 869 C C . ALA A 1 113 ? -13.761 0.807 21.753 1.00 92.50 113 ALA A C 1
ATOM 871 O O . ALA A 1 113 ? -14.989 0.674 21.683 1.00 92.50 113 ALA A O 1
ATOM 872 N N . PRO A 1 114 ? -13.174 1.124 22.924 1.00 88.75 114 PRO A N 1
ATOM 873 C CA . PRO A 1 114 ? -13.918 1.145 24.179 1.00 88.75 114 PRO A CA 1
ATOM 874 C C . PRO A 1 114 ? -14.850 2.351 24.296 1.00 88.75 114 PRO A C 1
ATOM 876 O O . PRO A 1 114 ? -15.843 2.273 25.016 1.00 88.75 114 PRO A O 1
ATOM 879 N N . LYS A 1 115 ? -14.566 3.468 23.619 1.00 90.62 115 LYS A N 1
ATOM 880 C CA . LYS A 1 115 ? -15.310 4.731 23.743 1.00 90.62 115 LYS A CA 1
ATOM 881 C C . LYS A 1 115 ? -16.110 5.027 22.469 1.00 90.62 115 LYS A C 1
ATOM 883 O O . LYS A 1 115 ? -15.636 4.700 21.384 1.00 90.62 115 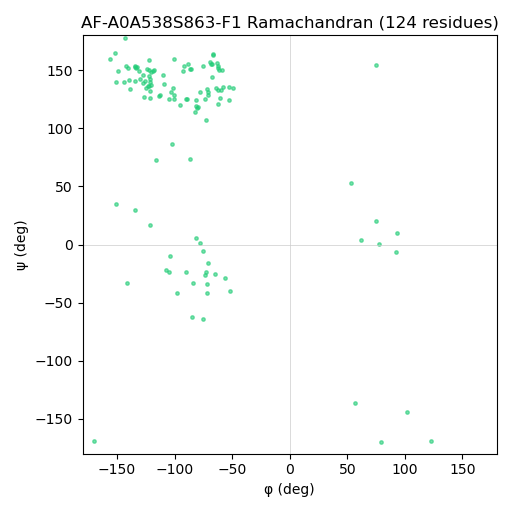LYS A O 1
ATOM 888 N N . PRO A 1 116 ? -17.302 5.642 22.578 1.00 92.31 116 PRO A N 1
ATOM 889 C CA . PRO A 1 116 ? -17.995 6.173 21.411 1.00 92.31 116 PRO A CA 1
ATOM 890 C C . PRO A 1 116 ? -17.235 7.377 20.837 1.00 92.31 116 PRO A C 1
ATOM 892 O O . PRO A 1 116 ? -16.528 8.076 21.565 1.00 92.31 116 PRO A O 1
ATOM 895 N N . GLY A 1 117 ? -17.428 7.642 19.545 1.00 92.50 117 GLY A N 1
ATOM 896 C CA . GLY A 1 117 ? -16.837 8.782 18.846 1.00 92.50 117 GLY A CA 1
ATOM 897 C C . GLY A 1 117 ? -15.993 8.367 17.647 1.00 92.50 117 GLY A C 1
ATOM 898 O O . GLY A 1 117 ? -16.026 7.219 17.206 1.00 92.50 117 GLY A O 1
ATOM 899 N N . ARG A 1 118 ? -15.246 9.329 17.099 1.00 93.31 118 ARG A N 1
ATOM 900 C CA . ARG A 1 118 ? -14.342 9.082 15.974 1.00 93.31 118 ARG A CA 1
ATOM 901 C C . ARG A 1 118 ? -13.146 8.254 16.448 1.00 93.31 118 ARG A C 1
ATOM 903 O O . ARG A 1 118 ? -12.473 8.632 17.402 1.00 93.31 118 ARG A O 1
ATOM 910 N N . LEU A 1 119 ? -12.876 7.165 15.739 1.00 93.50 119 LEU A N 1
ATOM 911 C CA . LEU A 1 119 ? -11.708 6.314 15.932 1.00 93.50 119 LEU A CA 1
ATOM 912 C C . LEU A 1 119 ? -10.817 6.408 14.695 1.00 93.50 119 LEU A C 1
ATOM 914 O O . LEU A 1 119 ? -11.292 6.198 13.580 1.00 93.50 119 LEU A O 1
ATOM 918 N N . THR A 1 120 ? -9.534 6.698 14.894 1.00 95.19 120 THR A N 1
ATOM 919 C CA . THR A 1 120 ? -8.532 6.672 13.824 1.00 95.19 120 THR A CA 1
ATOM 920 C C . THR A 1 120 ? -7.747 5.374 13.918 1.00 95.19 120 THR A C 1
ATOM 922 O O . THR A 1 120 ? -7.172 5.075 14.964 1.00 95.19 120 THR A O 1
ATOM 925 N N . ILE A 1 121 ? -7.713 4.621 12.820 1.00 97.00 121 ILE A N 1
ATOM 926 C CA . ILE A 1 121 ? -6.967 3.368 12.708 1.00 97.00 121 ILE A CA 1
ATOM 927 C C . ILE A 1 121 ? -5.834 3.586 11.710 1.00 97.00 121 ILE A C 1
ATOM 929 O O . ILE A 1 121 ? -6.070 4.065 10.603 1.00 97.00 121 ILE A O 1
ATOM 933 N N . LEU A 1 122 ? -4.615 3.234 12.103 1.00 98.06 122 LEU A N 1
ATOM 934 C CA . LEU A 1 122 ? -3.421 3.319 11.267 1.00 98.06 122 LEU A CA 1
ATOM 935 C C . LEU A 1 122 ? -2.829 1.925 11.074 1.00 98.06 122 LEU A C 1
ATOM 937 O O . LEU A 1 122 ? -2.915 1.085 11.968 1.00 98.06 122 LEU A O 1
ATOM 941 N N . ALA A 1 123 ? -2.192 1.701 9.929 1.00 98.50 123 ALA A N 1
ATOM 942 C CA . ALA A 1 123 ? -1.423 0.495 9.658 1.00 98.50 123 ALA A CA 1
ATOM 943 C C . ALA A 1 123 ? -0.079 0.867 9.027 1.00 98.50 123 ALA A C 1
ATOM 945 O O . ALA A 1 123 ? -0.017 1.765 8.184 1.00 98.50 123 ALA A O 1
ATOM 946 N N . ARG A 1 124 ? 0.986 0.163 9.413 1.00 98.44 124 ARG A N 1
ATOM 947 C CA . ARG A 1 124 ? 2.314 0.275 8.796 1.00 98.44 124 ARG A CA 1
ATOM 948 C C . ARG A 1 124 ? 2.893 -1.108 8.535 1.00 98.44 124 ARG A C 1
ATOM 950 O O . ARG A 1 124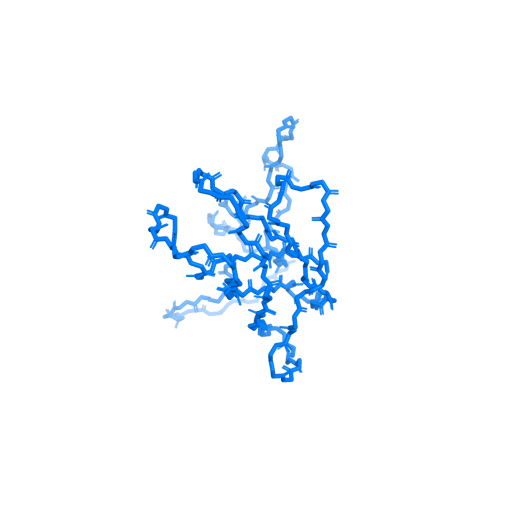 ? 2.552 -2.055 9.236 1.00 98.44 124 ARG A O 1
ATOM 957 N N . ALA A 1 125 ? 3.738 -1.207 7.519 1.00 98.31 125 ALA A N 1
ATOM 958 C CA . ALA A 1 125 ? 4.457 -2.421 7.164 1.00 98.31 125 ALA A CA 1
ATOM 959 C C . ALA A 1 125 ? 5.962 -2.153 7.178 1.00 98.31 125 ALA A C 1
ATOM 961 O O . ALA A 1 125 ? 6.382 -1.027 6.900 1.00 98.31 125 ALA A O 1
ATOM 962 N N . THR A 1 126 ? 6.733 -3.192 7.483 1.00 95.69 126 THR A N 1
ATOM 963 C CA . THR A 1 126 ? 8.200 -3.214 7.411 1.00 95.69 126 THR A CA 1
ATOM 964 C C . THR A 1 126 ? 8.654 -4.457 6.684 1.00 95.69 126 THR A C 1
ATOM 966 O O . THR A 1 126 ? 8.063 -5.525 6.982 1.00 95.69 126 THR A O 1
#

Radius of gyration: 19.57 Å; Cα contacts (8 Å, |Δi|>4): 214; chains: 1; bounding box: 43×38×55 Å

Foldseek 3Di:
DPPDPPDPDDDDDPDDDPDCCQQQNAFDDDPPDDSNPTHHDPFDAKDKDWPPPDPPDDDDAFKDKIKTKIAGGQVFWDFKWKDFPVPPDTDTWDWDDDGDHRDITMTMDIDGRHDDDDIDMDMGTD

Solvent-accessible surface area (backbone atoms only — not comparable to full-atom values): 8084 Å² total; per-residue (Å²): 121,86,79,72,74,86,79,87,79,87,84,89,69,100,60,83,65,81,48,62,56,59,66,72,60,47,51,74,72,57,95,93,58,63,68,92,74,40,62,55,56,84,70,49,72,68,40,51,47,78,68,32,70,58,89,90,64,89,73,82,74,36,83,43,73,37,31,29,42,34,35,18,37,88,80,48,70,74,51,40,34,40,16,67,63,79,68,78,52,74,41,78,34,48,71,51,83,79,91,54,91,80,49,72,37,46,32,38,37,79,46,74,35,85,65,91,76,94,78,53,76,47,68,48,51,78

InterPro domains:
  IPR005066 Moybdenum cofactor oxidoreductase, dimerisation [PF03404] (41-125)
  IPR014756 Immunoglobulin E-set [SSF81296] (43-126)

Secondary structure (DSSP, 8-state):
----SS-------SS---SHIIIIISB---TT--GGGSPB--SPPPEEEEEESPTT----SEEEEEEEEEE-GGG----EEEESSTTSS-EEPEEES---TT--EEEEEEEEE-SSS----EEEE-

Sequence (126 aa):
MASTKWVTKVRVEAGPSDNFFMAKGYHYVYPGEDPAKAPPVEDIKVKSVITRPLEGAALPRGRLRVQGFAWAGEAGLGQVEVSSDGGAHWRPARLVGESQPLAWREWAAEIEAPKPGRLTILARAT

Nearest PDB structures (foldseek):
  2bpb-assembly1_A  TM=8.685E-01  e=1.045E-07  Ancylobacter novellus
  2ca4-assembly1_A  TM=8.677E-01  e=1.458E-07  Ancylobacter novellus
  2c9x-assembly1_A  TM=8.656E-01  e=1.628E-07  Ancylobacter novellus
  2ca3-assembly1_A  TM=8.670E-01  e=2.033E-07  Ancylobacter novellus
  2xts-assembly1_C  TM=8.200E-01  e=7.892E-06  Paracoccus pantotrophus